Protein AF-A0A9W8Z4N0-F1 (afdb_monomer_lite)

Secondary structure (DSSP, 8-state):
-PPPPP--GGG----SSGGG--PPPTTSPPPTTSPPEEEEEEESSSS-EES-HHHHHHHHHHHH--------SSS-------SEEEEEEEES-SSSTT--EEE--S--TTSSHHHHHHHHTT-

Foldseek 3Di:
DDDDDDDDPVPPQDDPALVSDDDDDLAAADDPPWDKDQQWKAFLVDQAIDSDPVVVVVCCCPVVVDPPQPPDPDDDRPPPDDRIDGFIWTFDDDDDRNGGIGHYDPVNVPHPVVVVVVVVVVD

Organism: NCBI:txid749634

Sequence (123 aa):
MVKAAQEDASLQQWADDPDQVIYPSPDAAPLPYLAVYYDGLQCTQCPYINRSTQRIREHCRRKHGWKGQARESRGRQLDAQPMWQTTSCQKLHGGGKFGRLFAVSADAQYVQKEREEIASDNS

InterPro domains:
  IPR022698 Orsellinic acid/F9775 biosynthesis cluster protein D [PF12013] (5-65)

pLDDT: mean 73.79, std 17.98, range [37.72, 94.81]

Radius of gyration: 20.63 Å; chains: 1; bounding box: 59×36×70 Å

Structure (mmCIF, N/CA/C/O backbone):
data_AF-A0A9W8Z4N0-F1
#
_entry.id   AF-A0A9W8Z4N0-F1
#
loop_
_atom_site.group_PDB
_atom_site.id
_atom_site.type_symbol
_atom_site.label_atom_id
_atom_site.label_alt_id
_atom_site.label_comp_id
_atom_site.label_asym_id
_atom_site.label_entity_id
_atom_site.label_seq_id
_atom_site.pdbx_PDB_ins_code
_atom_site.Cartn_x
_atom_site.Cartn_y
_atom_site.Cartn_z
_atom_site.occupancy
_atom_site.B_iso_or_equiv
_atom_site.auth_seq_id
_atom_site.auth_comp_id
_atom_site.auth_asym_id
_atom_site.auth_atom_id
_atom_site.pdbx_PDB_model_num
ATOM 1 N N . MET A 1 1 ? -4.359 24.288 38.900 1.00 37.72 1 MET A N 1
ATOM 2 C CA . MET A 1 1 ? -3.543 23.062 38.758 1.00 37.72 1 MET A CA 1
ATOM 3 C C . MET A 1 1 ? -4.474 21.958 38.294 1.00 37.72 1 MET A C 1
ATOM 5 O O . MET A 1 1 ? -5.290 21.505 39.084 1.00 37.72 1 MET A O 1
ATOM 9 N N . VAL A 1 2 ? -4.455 21.619 37.006 1.00 41.78 2 VAL A N 1
ATOM 10 C CA . VAL A 1 2 ? -5.312 20.556 36.462 1.00 41.78 2 VAL A CA 1
ATOM 11 C C . VAL A 1 2 ? -4.519 19.258 36.570 1.00 41.78 2 VAL A C 1
ATOM 13 O O . VAL A 1 2 ? -3.419 19.175 36.029 1.00 41.78 2 VAL A O 1
ATOM 16 N N . LYS A 1 3 ? -5.015 18.292 37.349 1.00 42.09 3 LYS A N 1
ATOM 17 C CA . LYS A 1 3 ? -4.390 16.970 37.473 1.00 42.09 3 LYS A CA 1
ATOM 18 C C . LYS A 1 3 ? -4.491 16.266 36.120 1.00 42.09 3 LYS A C 1
ATOM 20 O O . LYS A 1 3 ? -5.590 16.141 35.587 1.00 42.09 3 LYS A O 1
ATOM 25 N N . ALA A 1 4 ? -3.349 15.850 35.575 1.00 50.66 4 ALA A N 1
ATOM 26 C CA . ALA A 1 4 ? -3.303 14.981 34.409 1.00 50.66 4 ALA A CA 1
ATOM 27 C C . ALA A 1 4 ? -4.050 13.679 34.727 1.00 50.66 4 ALA A C 1
ATOM 29 O O . ALA A 1 4 ? -3.905 13.127 35.822 1.00 50.66 4 ALA A O 1
ATOM 30 N N . ALA A 1 5 ? -4.895 13.260 33.788 1.00 51.94 5 ALA A N 1
ATOM 31 C CA . ALA A 1 5 ? -5.651 12.023 33.855 1.00 51.94 5 ALA A CA 1
ATOM 32 C C . ALA A 1 5 ? -4.705 10.841 34.105 1.00 51.94 5 ALA A C 1
ATOM 34 O O . ALA A 1 5 ? -3.629 10.763 33.515 1.00 51.94 5 ALA A O 1
ATOM 35 N N . GLN A 1 6 ? -5.109 9.965 35.021 1.00 51.78 6 GLN A N 1
ATOM 36 C CA . GLN A 1 6 ? -4.382 8.755 35.381 1.00 51.78 6 GLN A CA 1
ATOM 37 C C . GLN A 1 6 ? -4.190 7.862 34.150 1.00 51.78 6 GLN A C 1
ATOM 39 O O . GLN A 1 6 ? -5.134 7.614 33.401 1.00 51.78 6 GLN A O 1
ATOM 44 N N . GLU A 1 7 ? -2.952 7.409 33.969 1.00 56.09 7 GLU A N 1
ATOM 45 C CA . GLU A 1 7 ? -2.521 6.450 32.958 1.00 56.09 7 GLU A CA 1
ATOM 46 C C . GLU A 1 7 ? -3.183 5.097 33.232 1.00 56.09 7 GLU A C 1
ATOM 48 O O . GLU A 1 7 ? -2.939 4.466 34.262 1.00 56.09 7 GLU A O 1
ATOM 53 N N . ASP A 1 8 ? -4.038 4.653 32.315 1.00 53.84 8 ASP A N 1
ATOM 54 C CA . ASP A 1 8 ? -4.439 3.255 32.267 1.00 53.84 8 ASP A CA 1
ATOM 55 C C . ASP A 1 8 ? -3.242 2.452 31.742 1.00 53.84 8 ASP A C 1
ATOM 57 O O . ASP A 1 8 ? -2.775 2.679 30.623 1.00 53.84 8 ASP A O 1
ATOM 61 N N . ALA A 1 9 ? -2.715 1.533 32.551 1.00 55.75 9 ALA A N 1
ATOM 62 C CA . ALA A 1 9 ? -1.594 0.672 32.174 1.00 55.75 9 ALA A CA 1
ATOM 63 C C . ALA A 1 9 ? -1.902 -0.181 30.924 1.00 55.75 9 ALA A C 1
ATOM 65 O O . ALA A 1 9 ? -0.986 -0.659 30.255 1.00 55.75 9 ALA A O 1
ATOM 66 N N . SER A 1 10 ? -3.178 -0.336 30.546 1.00 55.50 10 SER A N 1
ATOM 67 C CA . SER A 1 10 ? -3.572 -0.977 29.287 1.00 55.50 10 SER A CA 1
ATOM 68 C C . SER A 1 10 ? -3.265 -0.133 28.043 1.00 55.50 10 SER A C 1
ATOM 70 O O . SER A 1 10 ? -3.291 -0.653 26.930 1.00 55.50 10 SER A O 1
ATOM 72 N N . LEU A 1 11 ? -2.968 1.160 28.204 1.00 53.06 11 LEU A N 1
ATOM 73 C CA . LEU A 1 11 ? -2.609 2.081 27.126 1.00 53.06 11 LEU A CA 1
ATOM 74 C C . LEU A 1 11 ? -1.089 2.192 26.924 1.00 53.06 11 LEU A C 1
ATOM 76 O O . LEU A 1 11 ? -0.656 3.078 26.209 1.00 53.06 11 LEU A O 1
ATOM 80 N N . GLN A 1 12 ? -0.246 1.345 27.521 1.00 54.66 12 GLN A N 1
ATOM 81 C CA . GLN A 1 12 ? 1.221 1.476 27.412 1.00 54.66 12 GLN A CA 1
ATOM 82 C C . GLN A 1 12 ? 1.858 0.822 26.172 1.00 54.66 12 GLN A C 1
ATOM 84 O O . GLN A 1 12 ? 3.070 0.911 26.001 1.00 54.66 12 GLN A O 1
ATOM 89 N N . GLN A 1 13 ? 1.080 0.192 25.287 1.00 66.31 13 GLN A N 1
ATOM 90 C CA . GLN A 1 13 ? 1.598 -0.497 24.091 1.00 66.31 13 GLN A CA 1
ATOM 91 C C . GLN A 1 13 ? 1.263 0.235 22.782 1.00 66.31 13 GLN A C 1
ATOM 93 O O . GLN A 1 13 ? 0.900 -0.388 21.784 1.00 66.31 13 GLN A O 1
ATOM 98 N N . TRP A 1 14 ? 1.358 1.566 22.765 1.00 74.56 14 TRP A N 1
ATOM 99 C CA . TRP A 1 14 ? 1.280 2.299 21.499 1.00 74.56 14 TRP A CA 1
ATOM 100 C C . TRP A 1 14 ? 2.558 2.095 20.687 1.00 74.56 14 TRP A C 1
ATOM 102 O O . TRP A 1 14 ? 3.655 2.015 21.234 1.00 74.56 14 TRP A O 1
ATOM 112 N N . ALA A 1 15 ? 2.412 2.036 19.366 1.00 75.38 15 ALA A N 1
ATOM 113 C CA . ALA A 1 15 ? 3.550 2.075 18.462 1.00 75.38 15 ALA A CA 1
ATOM 114 C C . ALA A 1 15 ? 4.146 3.494 18.447 1.00 75.38 15 ALA A C 1
ATOM 116 O O . ALA A 1 15 ? 3.473 4.447 18.053 1.00 75.38 15 ALA A O 1
ATOM 117 N N . ASP A 1 16 ? 5.416 3.629 18.819 1.00 79.25 16 ASP A N 1
ATOM 118 C CA . ASP A 1 16 ? 6.192 4.865 18.672 1.00 79.25 16 ASP A CA 1
ATOM 119 C C . ASP A 1 16 ? 6.776 4.994 17.258 1.00 79.25 16 ASP A C 1
ATOM 121 O O . ASP A 1 16 ? 6.954 6.106 16.742 1.00 79.25 16 ASP A O 1
ATOM 125 N N . ASP A 1 17 ? 7.029 3.861 16.603 1.00 78.75 17 ASP A N 1
ATOM 126 C CA . ASP A 1 17 ? 7.556 3.769 15.244 1.00 78.75 17 ASP A CA 1
ATOM 127 C C . ASP A 1 17 ? 6.559 3.071 14.292 1.00 78.75 17 ASP A C 1
ATOM 129 O O . ASP A 1 17 ? 5.901 2.108 14.691 1.00 78.75 17 ASP A O 1
ATOM 133 N N . PRO A 1 18 ? 6.411 3.520 13.029 1.00 74.38 18 PRO A N 1
ATOM 134 C CA . PRO A 1 18 ? 5.540 2.861 12.054 1.00 74.38 18 PRO A CA 1
ATOM 135 C C . PRO A 1 18 ? 5.822 1.372 11.829 1.00 74.38 18 PRO A C 1
ATOM 137 O O . PRO A 1 18 ? 4.899 0.641 11.469 1.00 74.38 18 PRO A O 1
ATOM 140 N N . ASP A 1 19 ? 7.060 0.922 12.035 1.00 77.50 19 ASP A N 1
ATOM 141 C CA . ASP A 1 19 ? 7.455 -0.480 11.902 1.00 77.50 19 ASP A CA 1
ATOM 142 C C . ASP A 1 19 ? 7.010 -1.335 13.105 1.00 77.50 19 ASP A C 1
ATOM 144 O O . ASP A 1 19 ? 6.989 -2.560 13.006 1.00 77.50 19 ASP A O 1
ATOM 148 N N . GLN A 1 20 ? 6.587 -0.715 14.216 1.00 79.69 20 GLN A N 1
ATOM 149 C CA . GLN A 1 20 ? 5.964 -1.400 15.360 1.00 79.69 20 GLN A CA 1
ATOM 150 C C . GLN A 1 20 ? 4.455 -1.619 15.171 1.00 79.69 20 GLN A C 1
ATOM 152 O O . GLN A 1 20 ? 3.830 -2.332 15.956 1.00 79.69 20 GLN A O 1
ATOM 157 N N . VAL A 1 21 ? 3.845 -1.010 14.146 1.00 79.31 21 VAL A N 1
ATOM 158 C CA . VAL A 1 21 ? 2.421 -1.200 13.860 1.00 79.31 21 VAL A CA 1
ATOM 159 C C . VAL A 1 21 ? 2.203 -2.598 13.291 1.00 79.31 21 VAL A C 1
ATOM 161 O O . VAL A 1 21 ? 2.714 -2.943 12.224 1.00 79.31 21 VAL A O 1
ATOM 164 N N . ILE A 1 22 ? 1.391 -3.390 13.986 1.00 82.00 22 ILE A N 1
ATOM 165 C CA . ILE A 1 22 ? 0.949 -4.697 13.509 1.00 82.00 22 ILE A CA 1
ATOM 166 C C . ILE A 1 22 ? -0.226 -4.480 12.558 1.00 82.00 22 ILE A C 1
ATOM 168 O O . ILE A 1 22 ? -1.285 -3.993 12.955 1.00 82.00 22 ILE A O 1
ATOM 172 N N . TYR A 1 23 ? -0.030 -4.837 11.291 1.00 82.12 23 TYR A N 1
ATOM 173 C CA . TYR A 1 23 ? -1.085 -4.794 10.283 1.00 82.12 23 TYR A CA 1
ATOM 174 C C . TYR A 1 23 ? -1.775 -6.158 10.167 1.00 82.12 23 TYR A C 1
ATOM 176 O O . TYR A 1 23 ? -1.130 -7.185 10.401 1.00 82.12 23 TYR A O 1
ATOM 184 N N . PRO A 1 24 ? -3.063 -6.189 9.779 1.00 83.56 24 PRO A N 1
ATOM 185 C CA . PRO A 1 24 ? -3.750 -7.431 9.450 1.00 83.56 24 PRO A CA 1
ATOM 186 C C . PRO A 1 24 ? -2.997 -8.254 8.395 1.00 83.56 24 PRO A C 1
ATOM 188 O O . PRO A 1 24 ? -2.286 -7.706 7.548 1.00 83.56 24 PRO A O 1
ATOM 191 N N . SER A 1 25 ? -3.184 -9.576 8.441 1.00 82.06 25 SER A N 1
ATOM 192 C CA . SER A 1 25 ? -2.697 -10.481 7.393 1.00 82.06 25 SER A CA 1
ATOM 193 C C . SER A 1 25 ? -3.270 -10.077 6.024 1.00 82.06 25 SER A C 1
ATOM 195 O O . SER A 1 25 ? -4.427 -9.660 5.978 1.00 82.06 25 SER A O 1
ATOM 197 N N . PRO A 1 26 ? -2.536 -10.244 4.907 1.00 78.38 26 PRO A N 1
ATOM 198 C CA . PRO A 1 26 ? -3.072 -10.019 3.561 1.00 78.38 26 PRO A CA 1
ATOM 199 C C . PRO A 1 26 ? -4.357 -10.801 3.258 1.00 78.38 26 PRO A C 1
ATOM 201 O O . PRO A 1 26 ? -5.194 -10.324 2.498 1.00 78.38 26 PRO A O 1
ATOM 204 N N . ASP A 1 27 ? -4.525 -11.967 3.886 1.00 83.00 27 ASP A N 1
ATOM 205 C CA . ASP A 1 27 ? -5.705 -12.827 3.730 1.00 83.00 27 ASP A CA 1
ATOM 206 C C . ASP A 1 27 ? -6.853 -12.444 4.678 1.00 83.00 27 ASP A C 1
ATOM 208 O O . ASP A 1 27 ? -7.918 -13.059 4.658 1.00 83.00 27 ASP A O 1
ATOM 212 N N . ALA A 1 28 ? -6.653 -11.445 5.543 1.00 83.50 28 ALA A N 1
ATOM 213 C CA . ALA A 1 28 ? -7.686 -10.999 6.463 1.00 83.50 28 ALA A CA 1
ATOM 214 C C . ALA A 1 28 ? -8.872 -10.392 5.701 1.00 83.50 28 ALA A C 1
ATOM 216 O O . ALA A 1 28 ? -8.729 -9.771 4.639 1.00 83.50 28 ALA A O 1
ATOM 217 N N . ALA A 1 29 ? -10.063 -10.543 6.278 1.00 87.81 29 ALA A N 1
ATOM 218 C CA . ALA A 1 29 ? -11.223 -9.781 5.844 1.00 87.81 29 ALA A CA 1
ATOM 219 C C . ALA A 1 29 ? -10.932 -8.273 5.996 1.00 87.81 29 ALA A C 1
ATOM 221 O O . ALA A 1 29 ? -10.273 -7.875 6.966 1.00 87.81 29 ALA A O 1
ATOM 222 N N . PRO A 1 30 ? -11.407 -7.422 5.071 1.00 88.31 30 PRO A N 1
ATOM 223 C CA . PRO A 1 30 ? -11.273 -5.983 5.226 1.00 88.31 30 PRO A CA 1
ATOM 224 C C . PRO A 1 30 ? -11.924 -5.511 6.523 1.00 88.31 30 PRO A C 1
ATOM 226 O O . PRO A 1 30 ? -13.014 -5.948 6.890 1.00 88.31 30 PRO A O 1
ATOM 229 N N . LEU A 1 31 ? -11.265 -4.574 7.197 1.00 87.00 31 LEU A N 1
ATOM 230 C CA . LEU A 1 31 ? -11.807 -3.942 8.388 1.00 87.00 31 LEU A CA 1
ATOM 231 C C . LEU A 1 31 ? -13.086 -3.167 8.025 1.00 87.00 31 LEU A C 1
ATOM 233 O O . LEU A 1 31 ? -13.052 -2.371 7.075 1.00 87.00 31 LEU A O 1
ATOM 237 N N . PRO A 1 32 ? -14.191 -3.352 8.772 1.00 83.88 32 PRO A N 1
ATOM 238 C CA . PRO A 1 32 ? -15.420 -2.598 8.564 1.00 83.88 32 PRO A CA 1
ATOM 239 C C . PRO A 1 32 ? -15.179 -1.085 8.603 1.00 83.88 32 PRO A C 1
ATOM 241 O O . PRO A 1 32 ? -14.277 -0.601 9.290 1.00 83.88 32 PRO A O 1
ATOM 244 N N . TYR A 1 33 ? -15.996 -0.332 7.865 1.00 84.12 33 TYR A N 1
ATOM 245 C CA . TYR A 1 33 ? -15.980 1.139 7.802 1.00 84.12 33 TYR A CA 1
ATOM 246 C C . TYR A 1 33 ? -14.722 1.792 7.197 1.00 84.12 33 TYR A C 1
ATOM 248 O O . TYR A 1 33 ? -14.716 3.004 6.972 1.00 84.12 33 TYR A O 1
ATOM 256 N N . LEU A 1 34 ? -13.672 1.030 6.869 1.00 86.12 34 LEU A N 1
ATOM 257 C CA . LEU A 1 34 ? -12.531 1.529 6.101 1.00 86.12 34 LEU A CA 1
ATOM 258 C C . LEU A 1 34 ? -12.743 1.319 4.600 1.00 86.12 34 LEU A C 1
ATOM 260 O O . LEU A 1 34 ? -13.107 0.237 4.141 1.00 86.12 34 LEU A O 1
ATOM 264 N N . ALA A 1 35 ? -12.443 2.355 3.816 1.00 88.12 35 ALA A N 1
ATOM 265 C CA . ALA A 1 35 ? -12.504 2.274 2.362 1.00 88.12 35 ALA A CA 1
ATOM 266 C C . ALA A 1 35 ? -11.521 1.222 1.824 1.00 88.12 35 ALA A C 1
ATOM 268 O O . ALA A 1 35 ? -10.334 1.243 2.164 1.00 88.12 35 ALA A O 1
ATOM 269 N N . VAL A 1 36 ? -12.025 0.343 0.956 1.00 90.50 36 VAL A N 1
ATOM 270 C CA . VAL A 1 36 ? -11.229 -0.634 0.207 1.00 90.50 36 VAL A CA 1
ATOM 271 C C . VAL A 1 36 ? -10.805 -0.018 -1.123 1.00 90.50 36 VAL A C 1
ATOM 273 O O . VAL A 1 36 ? -11.620 0.544 -1.855 1.00 90.50 36 VAL A O 1
ATOM 276 N N . TYR A 1 37 ? -9.519 -0.125 -1.433 1.00 91.50 37 TYR A N 1
ATOM 277 C CA . TYR A 1 37 ? -8.917 0.317 -2.682 1.00 91.50 37 TYR A CA 1
ATOM 278 C C . TYR A 1 37 ? -8.493 -0.899 -3.503 1.00 91.50 37 TYR A C 1
ATOM 280 O O . TYR A 1 37 ? -7.761 -1.751 -3.009 1.00 91.50 37 TYR A O 1
ATOM 288 N N . TYR A 1 38 ? -8.915 -0.953 -4.764 1.00 91.38 38 TYR A N 1
ATOM 289 C CA . TYR A 1 38 ? -8.628 -2.070 -5.677 1.00 91.38 38 TYR A CA 1
ATOM 290 C C . TYR A 1 38 ? -7.448 -1.794 -6.623 1.00 91.38 38 TYR A C 1
ATOM 292 O O . TYR A 1 38 ? -7.027 -2.657 -7.385 1.00 91.38 38 TYR A O 1
ATOM 300 N N . ASP A 1 39 ? -6.898 -0.581 -6.575 1.00 91.69 39 ASP A N 1
ATOM 301 C CA . ASP A 1 39 ? -5.741 -0.117 -7.346 1.00 91.69 39 ASP A CA 1
ATOM 302 C C . ASP A 1 39 ? -4.432 -0.183 -6.532 1.00 91.69 39 ASP A C 1
ATOM 304 O O . ASP A 1 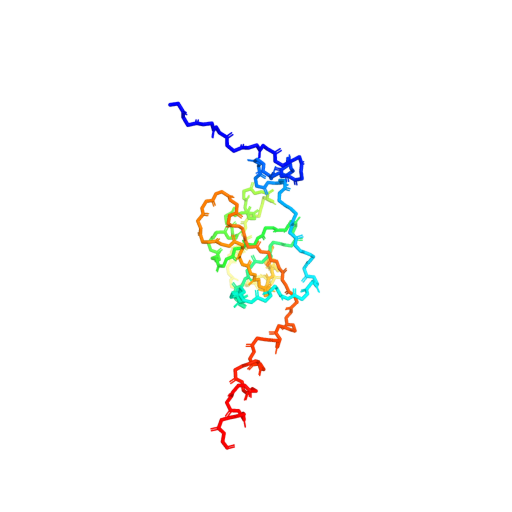39 ? -3.462 0.522 -6.822 1.00 91.69 39 ASP A O 1
ATOM 308 N N . GLY A 1 40 ? -4.393 -1.006 -5.480 1.00 93.81 40 GLY A N 1
ATOM 309 C CA . GLY A 1 40 ? -3.198 -1.215 -4.672 1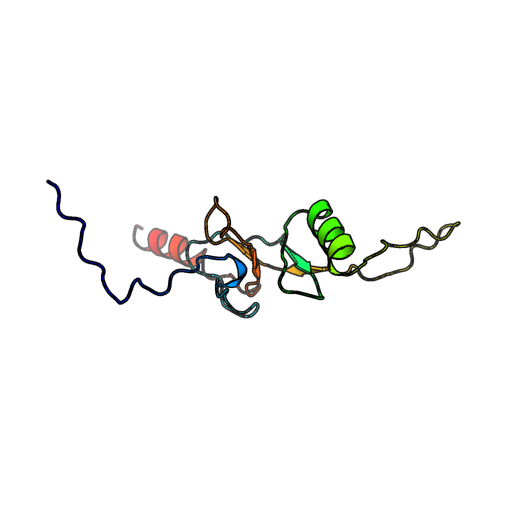.00 93.81 40 GLY A CA 1
ATOM 310 C C . GLY A 1 40 ? -2.101 -1.938 -5.452 1.00 93.81 40 GLY A C 1
ATOM 311 O O . GLY A 1 40 ? -2.357 -2.927 -6.130 1.00 93.81 40 GLY A O 1
ATOM 312 N N . LEU A 1 41 ? -0.857 -1.474 -5.3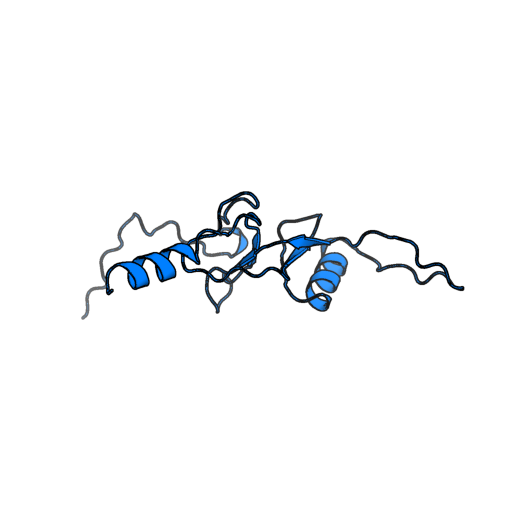24 1.00 94.81 41 LEU A N 1
ATOM 313 C CA . LEU A 1 41 ? 0.334 -2.126 -5.871 1.00 94.81 41 LEU A CA 1
ATOM 314 C C . LEU A 1 41 ? 1.219 -2.579 -4.709 1.00 94.81 41 LEU A C 1
ATOM 316 O O . LEU A 1 41 ? 1.811 -1.751 -4.011 1.00 94.81 41 LEU A O 1
ATOM 320 N N . GLN A 1 42 ? 1.300 -3.889 -4.498 1.00 94.12 42 GLN A N 1
ATOM 321 C CA . GLN A 1 42 ? 2.086 -4.506 -3.433 1.00 94.12 42 GLN A CA 1
ATOM 322 C C . GLN A 1 42 ? 3.412 -5.017 -3.970 1.00 94.12 42 GLN A C 1
ATOM 324 O O . GLN A 1 42 ? 3.434 -5.743 -4.959 1.00 94.12 42 GLN A O 1
ATOM 329 N N . CYS A 1 43 ? 4.513 -4.682 -3.300 1.00 93.56 43 CYS A N 1
ATOM 330 C CA . CYS A 1 43 ? 5.813 -5.251 -3.628 1.00 93.56 43 CYS A CA 1
ATOM 331 C C . CYS A 1 43 ? 5.821 -6.769 -3.391 1.00 93.56 43 CYS A C 1
ATOM 333 O O . CYS A 1 43 ? 5.332 -7.248 -2.374 1.00 93.56 43 CYS A O 1
ATOM 335 N N . THR A 1 44 ? 6.423 -7.533 -4.301 1.00 92.69 44 THR A N 1
ATOM 336 C CA . THR A 1 44 ? 6.539 -8.994 -4.148 1.00 92.69 44 THR A CA 1
ATOM 337 C C . THR A 1 44 ? 7.645 -9.417 -3.175 1.00 92.69 44 THR A C 1
ATOM 339 O O . THR A 1 44 ? 7.720 -10.582 -2.806 1.00 92.69 44 THR A O 1
ATOM 342 N N . GLN A 1 45 ? 8.506 -8.484 -2.752 1.00 91.81 45 GLN A N 1
ATOM 343 C CA . GLN A 1 45 ? 9.650 -8.743 -1.865 1.00 91.81 45 GLN A CA 1
ATOM 344 C C . GLN A 1 45 ? 9.420 -8.281 -0.418 1.00 91.81 45 GLN A C 1
ATOM 346 O O . GLN A 1 45 ? 10.167 -8.673 0.474 1.00 91.81 45 GLN A O 1
ATOM 351 N N . CYS A 1 46 ? 8.431 -7.418 -0.166 1.00 91.06 46 CYS A N 1
ATOM 352 C CA . CYS A 1 46 ? 8.110 -6.957 1.184 1.00 91.06 46 CYS A CA 1
ATOM 353 C C . CYS A 1 46 ? 6.652 -6.473 1.298 1.00 91.06 46 CYS A C 1
ATOM 355 O O . CYS A 1 46 ? 6.020 -6.198 0.279 1.00 91.06 46 CYS A O 1
ATOM 357 N N . PRO A 1 47 ? 6.115 -6.262 2.516 1.00 89.19 47 PRO A N 1
ATOM 358 C CA . PRO A 1 47 ? 4.735 -5.798 2.726 1.00 89.19 47 PRO A CA 1
ATOM 359 C C . PRO A 1 47 ? 4.468 -4.330 2.332 1.00 89.19 47 PRO A C 1
ATOM 361 O O . PRO A 1 47 ? 3.551 -3.695 2.855 1.00 89.19 47 PRO A O 1
ATOM 364 N N . TYR A 1 48 ? 5.315 -3.694 1.519 1.00 91.00 48 TYR A N 1
ATOM 365 C CA . TYR A 1 48 ? 5.109 -2.304 1.109 1.00 91.00 48 TYR A CA 1
ATOM 366 C C . TYR A 1 48 ? 4.043 -2.221 0.016 1.00 91.00 48 TYR A C 1
ATOM 368 O O . TYR A 1 48 ? 4.142 -2.890 -1.013 1.00 91.00 48 TYR A O 1
ATOM 376 N N . ILE A 1 49 ? 3.048 -1.360 0.233 1.00 92.94 49 ILE A N 1
ATOM 377 C CA . ILE A 1 49 ? 1.940 -1.130 -0.694 1.00 92.94 49 ILE A CA 1
ATOM 378 C C . ILE A 1 49 ? 1.846 0.360 -0.997 1.00 92.94 49 ILE A C 1
ATOM 380 O O . ILE A 1 49 ? 1.925 1.207 -0.102 1.00 92.94 49 ILE A O 1
ATOM 384 N N . ASN A 1 50 ? 1.653 0.689 -2.270 1.00 93.38 50 ASN A N 1
ATOM 385 C CA . ASN A 1 50 ? 1.320 2.035 -2.710 1.00 93.38 50 ASN A CA 1
ATOM 386 C C . ASN A 1 50 ? 0.305 1.972 -3.852 1.00 93.38 50 ASN A C 1
ATOM 388 O O . ASN A 1 50 ? 0.270 0.999 -4.590 1.00 93.38 50 ASN A O 1
ATOM 392 N N . ARG A 1 51 ? -0.497 3.017 -4.035 1.00 93.38 51 ARG A N 1
ATOM 393 C CA . ARG A 1 51 ? -1.439 3.116 -5.165 1.00 93.38 51 ARG A CA 1
ATOM 394 C C . ARG A 1 51 ? -0.823 3.813 -6.384 1.00 93.38 51 ARG A C 1
ATOM 396 O O . ARG A 1 51 ? -1.357 3.770 -7.482 1.00 93.38 51 ARG A O 1
ATOM 403 N N . SER A 1 52 ? 0.332 4.461 -6.214 1.00 92.88 52 SER A N 1
ATOM 404 C CA . SER A 1 52 ? 1.058 5.114 -7.304 1.00 92.88 52 SER A CA 1
ATOM 405 C C . SER A 1 52 ? 2.120 4.196 -7.904 1.00 92.88 52 SER A C 1
ATOM 407 O O . SER A 1 52 ? 3.088 3.816 -7.237 1.00 92.88 52 SER A O 1
ATOM 409 N N . THR A 1 53 ? 2.016 3.957 -9.212 1.00 91.88 53 THR A N 1
ATOM 410 C CA . THR A 1 53 ? 3.027 3.232 -9.994 1.00 91.88 53 THR A CA 1
ATOM 411 C C . THR A 1 53 ? 4.414 3.877 -9.895 1.00 91.88 53 THR A C 1
ATOM 413 O O . THR A 1 53 ? 5.427 3.184 -9.847 1.00 91.88 53 THR A O 1
ATOM 416 N N . GLN A 1 54 ? 4.496 5.210 -9.831 1.00 91.69 54 GLN A N 1
ATOM 417 C CA . GLN A 1 54 ? 5.776 5.907 -9.667 1.00 91.69 54 GLN A CA 1
ATOM 418 C C . GLN A 1 54 ? 6.418 5.577 -8.315 1.00 91.69 54 GLN A C 1
ATOM 420 O O . GLN A 1 54 ? 7.612 5.283 -8.254 1.00 91.69 54 GLN A O 1
ATOM 425 N N . ARG A 1 55 ? 5.625 5.594 -7.239 1.00 93.19 55 ARG A N 1
ATOM 426 C CA . ARG A 1 55 ? 6.113 5.343 -5.878 1.00 93.19 55 ARG A CA 1
ATOM 427 C C . ARG A 1 55 ? 6.524 3.889 -5.674 1.00 93.19 55 ARG A C 1
ATOM 429 O O . ARG A 1 55 ? 7.573 3.657 -5.080 1.00 93.19 55 ARG A O 1
ATOM 436 N N . ILE A 1 56 ? 5.769 2.918 -6.198 1.00 93.06 56 ILE A N 1
ATOM 437 C CA . ILE A 1 56 ? 6.158 1.502 -6.085 1.00 93.06 56 ILE A CA 1
ATOM 438 C C . ILE A 1 56 ? 7.425 1.200 -6.897 1.00 93.06 56 ILE A C 1
ATOM 440 O O . ILE A 1 56 ? 8.316 0.514 -6.407 1.00 93.06 56 ILE A O 1
ATOM 444 N N . ARG A 1 57 ? 7.586 1.803 -8.085 1.00 91.44 57 ARG A N 1
ATOM 445 C CA . ARG A 1 57 ? 8.828 1.703 -8.873 1.00 91.44 57 ARG A CA 1
ATOM 446 C C . ARG A 1 57 ? 10.023 2.269 -8.120 1.00 91.44 57 ARG A C 1
ATOM 448 O O . ARG A 1 57 ? 11.079 1.642 -8.084 1.00 91.44 57 ARG A O 1
ATOM 455 N N . GLU A 1 58 ? 9.867 3.454 -7.532 1.00 92.75 58 GLU A N 1
ATOM 456 C CA . GLU A 1 58 ? 10.918 4.065 -6.722 1.00 92.75 58 GLU A CA 1
ATOM 457 C C . GLU A 1 58 ? 11.283 3.170 -5.534 1.00 92.75 58 GLU A C 1
ATOM 459 O O . GLU A 1 58 ? 12.468 2.932 -5.296 1.00 92.75 58 GLU A O 1
ATOM 464 N N . HIS A 1 59 ? 10.281 2.642 -4.830 1.00 93.69 59 HIS A N 1
ATOM 465 C CA . HIS A 1 59 ? 10.473 1.704 -3.733 1.00 93.69 59 HIS A CA 1
ATOM 466 C C . HIS A 1 59 ? 11.268 0.469 -4.184 1.00 93.69 59 HIS A C 1
ATOM 468 O O . HIS A 1 59 ? 12.342 0.216 -3.637 1.00 93.69 59 HIS A O 1
ATOM 474 N N . CYS A 1 60 ? 10.817 -0.243 -5.223 1.00 91.81 60 CYS A N 1
ATOM 475 C CA . CYS A 1 60 ? 11.501 -1.433 -5.733 1.00 91.81 60 CYS A CA 1
ATOM 476 C C . CYS A 1 60 ? 12.930 -1.124 -6.196 1.00 91.81 60 CYS A C 1
ATOM 478 O O . CYS A 1 60 ? 13.844 -1.905 -5.943 1.00 91.81 60 CYS A O 1
ATOM 480 N N . ARG A 1 61 ? 13.165 0.041 -6.812 1.00 90.31 61 ARG A N 1
ATOM 481 C CA . ARG A 1 61 ? 14.509 0.476 -7.214 1.00 90.31 61 ARG A CA 1
ATOM 482 C C . ARG A 1 61 ? 15.419 0.728 -6.012 1.00 90.31 61 ARG A C 1
ATOM 484 O O . ARG A 1 61 ? 16.561 0.286 -6.012 1.00 90.31 61 ARG A O 1
ATOM 491 N N . ARG A 1 62 ? 14.934 1.450 -4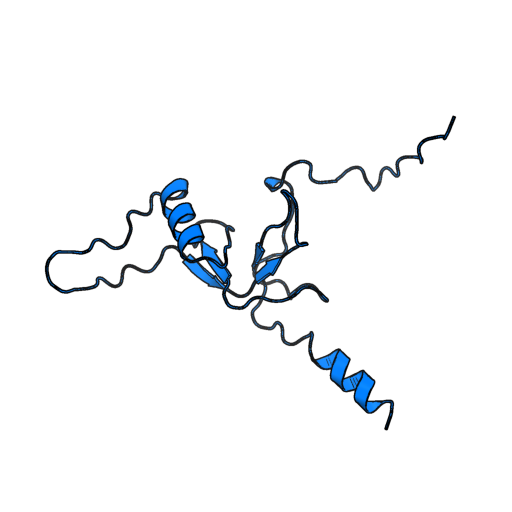.997 1.00 93.38 62 ARG A N 1
ATOM 492 C CA . ARG A 1 62 ? 15.743 1.889 -3.845 1.00 93.38 62 ARG A CA 1
ATOM 493 C C . ARG A 1 62 ? 15.967 0.791 -2.811 1.00 93.38 62 ARG A C 1
ATOM 495 O O . ARG A 1 62 ? 17.040 0.739 -2.225 1.00 93.38 62 ARG A O 1
ATOM 502 N N . LYS A 1 63 ? 14.952 -0.034 -2.547 1.00 93.69 63 LYS A N 1
ATOM 503 C CA . LYS A 1 63 ? 14.979 -1.062 -1.494 1.00 93.69 63 LYS A CA 1
ATOM 504 C C . LYS A 1 63 ? 15.377 -2.438 -2.014 1.00 93.69 63 LYS A C 1
ATOM 506 O O . LYS A 1 63 ? 15.970 -3.202 -1.265 1.00 93.69 63 LYS A O 1
ATOM 511 N N . HIS A 1 64 ? 15.092 -2.732 -3.282 1.00 91.88 64 HIS A N 1
ATOM 512 C CA . HIS A 1 64 ? 15.307 -4.058 -3.870 1.00 91.88 64 HIS A CA 1
ATOM 513 C C . HIS A 1 64 ? 16.169 -4.027 -5.141 1.00 91.88 64 HIS A C 1
ATOM 515 O O . HIS A 1 64 ? 16.304 -5.040 -5.819 1.00 91.88 64 HIS A O 1
ATOM 521 N N . GLY A 1 65 ? 16.755 -2.875 -5.488 1.00 86.50 65 GLY A N 1
ATOM 522 C CA . GLY A 1 65 ? 17.682 -2.762 -6.614 1.00 86.50 65 GLY A CA 1
ATOM 523 C C . GLY A 1 65 ? 17.050 -2.979 -7.991 1.00 86.50 65 GLY A C 1
ATOM 524 O O . GLY A 1 65 ? 17.771 -3.281 -8.939 1.00 86.50 65 GLY A O 1
ATOM 525 N N . TRP A 1 66 ? 15.726 -2.834 -8.131 1.00 84.44 66 TRP A N 1
ATOM 526 C CA . TRP A 1 66 ? 15.048 -3.002 -9.419 1.00 84.44 66 TRP A CA 1
ATOM 527 C C . TRP A 1 66 ? 15.582 -2.018 -10.468 1.00 84.44 66 TRP A C 1
ATOM 529 O O . TRP A 1 66 ? 15.482 -0.800 -10.301 1.00 84.44 66 TRP A O 1
ATOM 539 N N . LYS A 1 67 ? 16.124 -2.542 -11.573 1.00 78.50 67 LYS A N 1
ATOM 540 C CA . LYS A 1 67 ? 16.768 -1.745 -12.636 1.00 78.50 67 LYS A CA 1
ATOM 541 C C . LYS A 1 67 ? 15.824 -1.339 -13.775 1.00 78.50 67 LYS A C 1
ATOM 543 O O . LYS A 1 67 ? 16.271 -0.745 -14.751 1.00 78.50 67 LYS A O 1
ATOM 548 N N . GLY A 1 68 ? 14.523 -1.595 -13.635 1.00 70.00 68 GLY A N 1
ATOM 549 C CA . GLY A 1 68 ? 13.553 -1.384 -14.708 1.00 70.00 68 GLY A CA 1
ATOM 550 C C . GLY A 1 68 ? 13.519 -2.542 -15.704 1.00 70.00 68 GLY A C 1
ATOM 551 O O . GLY A 1 68 ? 14.347 -3.449 -15.650 1.00 70.00 68 GLY A O 1
ATOM 552 N N . GLN A 1 69 ? 12.562 -2.506 -16.631 1.00 64.81 69 GLN A N 1
ATOM 553 C CA . GLN A 1 69 ? 12.645 -3.340 -17.827 1.00 64.81 69 GLN A CA 1
ATOM 554 C C . GLN A 1 69 ? 13.720 -2.730 -18.729 1.00 64.81 69 GLN A C 1
ATOM 556 O O . GLN A 1 69 ? 13.597 -1.571 -19.137 1.00 64.81 69 GLN A O 1
ATOM 561 N N . ALA A 1 70 ? 14.796 -3.468 -18.996 1.00 52.09 70 ALA A N 1
ATOM 562 C CA . ALA A 1 70 ? 15.780 -3.043 -19.977 1.00 52.09 70 ALA A CA 1
ATOM 563 C C . ALA A 1 70 ? 15.057 -2.864 -21.321 1.00 52.09 70 ALA A C 1
ATOM 565 O O . ALA A 1 70 ? 14.475 -3.809 -21.848 1.00 52.09 70 ALA A O 1
ATOM 566 N N . ARG A 1 71 ? 15.057 -1.640 -21.864 1.00 51.28 71 ARG A N 1
ATOM 567 C CA . ARG A 1 71 ? 14.718 -1.419 -23.273 1.00 51.28 71 ARG A CA 1
ATOM 568 C C . ARG A 1 71 ? 15.861 -2.011 -24.081 1.00 51.28 71 ARG A C 1
ATOM 570 O O . ARG A 1 71 ? 16.824 -1.311 -24.383 1.00 51.28 71 ARG A O 1
ATOM 577 N N . GLU A 1 72 ? 15.789 -3.302 -24.372 1.00 47.09 72 GLU A N 1
ATOM 578 C CA . GLU A 1 72 ? 16.690 -3.883 -25.350 1.00 47.09 72 GLU A CA 1
ATOM 579 C C . GLU A 1 72 ? 16.386 -3.223 -26.696 1.00 47.09 72 GLU A C 1
ATOM 581 O O . GLU A 1 72 ? 15.232 -3.052 -27.110 1.00 47.09 72 GLU A O 1
ATOM 586 N N . SER A 1 73 ? 17.439 -2.704 -27.312 1.00 50.62 73 SER A N 1
ATOM 587 C CA . SER A 1 73 ? 17.374 -2.029 -28.591 1.00 50.62 73 SER A CA 1
ATOM 588 C C . SER A 1 73 ? 16.693 -2.957 -29.602 1.00 50.62 73 SER A C 1
ATOM 590 O O . SER A 1 73 ? 17.158 -4.061 -29.853 1.00 50.62 73 SER A O 1
ATOM 592 N N . ARG A 1 74 ? 15.608 -2.471 -30.224 1.00 52.16 74 ARG A N 1
ATOM 593 C CA . ARG A 1 74 ? 14.824 -3.134 -31.293 1.00 52.16 74 ARG A CA 1
ATOM 594 C C . ARG A 1 74 ? 13.752 -4.135 -30.823 1.00 52.16 74 ARG A C 1
ATOM 596 O O . ARG A 1 74 ? 13.772 -5.314 -31.152 1.00 52.16 74 ARG A O 1
ATOM 603 N N . GLY A 1 75 ? 12.704 -3.601 -30.195 1.00 50.97 75 GLY A N 1
ATOM 604 C CA . GLY A 1 75 ? 11.334 -4.052 -30.482 1.00 50.97 75 GLY A CA 1
ATOM 605 C C . GLY A 1 75 ? 10.818 -5.305 -29.773 1.00 50.97 75 GLY A C 1
ATOM 606 O O . GLY A 1 75 ? 9.707 -5.724 -30.082 1.00 50.97 75 GLY A O 1
ATOM 607 N N . ARG A 1 76 ? 11.542 -5.878 -28.806 1.00 49.41 76 ARG A N 1
ATOM 608 C CA . ARG A 1 76 ? 10.999 -6.948 -27.956 1.00 49.41 76 ARG A CA 1
ATOM 609 C C . ARG A 1 76 ? 10.871 -6.458 -26.518 1.00 49.41 76 ARG A C 1
ATOM 611 O O . ARG A 1 76 ? 11.863 -6.283 -25.818 1.00 49.41 76 ARG A O 1
ATOM 618 N N . GLN A 1 77 ? 9.638 -6.199 -26.091 1.00 53.97 77 GLN A N 1
ATOM 619 C CA . GLN A 1 77 ? 9.329 -6.001 -24.681 1.00 53.97 77 GLN A CA 1
ATOM 620 C C . GLN A 1 77 ? 9.460 -7.375 -24.020 1.00 53.97 77 GLN A C 1
ATOM 622 O O . GLN A 1 77 ? 8.594 -8.222 -24.202 1.00 53.97 77 GLN A O 1
ATOM 627 N N . LEU A 1 78 ? 10.583 -7.642 -23.349 1.00 52.91 78 LEU A N 1
ATOM 628 C CA . LEU A 1 78 ? 10.695 -8.837 -22.516 1.00 52.91 78 LEU A CA 1
ATOM 629 C C . LEU A 1 78 ? 9.632 -8.734 -21.420 1.00 52.91 78 LEU A C 1
ATOM 631 O O . LEU A 1 78 ? 9.542 -7.699 -20.752 1.00 52.91 78 LEU A O 1
ATOM 635 N N . ASP A 1 79 ? 8.855 -9.801 -21.235 1.00 50.06 79 ASP A N 1
ATOM 636 C CA . ASP A 1 79 ? 7.853 -9.979 -20.178 1.00 50.06 79 ASP A CA 1
ATOM 637 C C . ASP A 1 79 ? 8.513 -10.089 -18.793 1.00 50.06 79 ASP A C 1
ATOM 639 O O . ASP A 1 79 ? 8.286 -11.023 -18.026 1.00 50.06 79 ASP A O 1
ATOM 643 N N . ALA A 1 80 ? 9.392 -9.146 -18.455 1.00 60.56 80 ALA A N 1
ATOM 644 C CA . ALA A 1 80 ? 9.957 -9.037 -17.129 1.00 60.56 80 ALA A CA 1
ATOM 645 C C . ALA A 1 80 ? 8.810 -8.667 -16.189 1.00 60.56 80 ALA A C 1
ATOM 647 O O . ALA A 1 80 ? 8.375 -7.510 -16.153 1.00 60.56 80 ALA A O 1
ATOM 648 N N . GLN A 1 81 ? 8.301 -9.671 -15.473 1.00 66.62 81 GLN A N 1
ATOM 649 C CA . GLN A 1 81 ? 7.258 -9.497 -14.473 1.00 66.62 81 GLN A CA 1
ATOM 650 C C . GLN A 1 81 ? 7.623 -8.318 -13.557 1.00 66.62 81 GLN A C 1
ATOM 652 O O . GLN A 1 81 ? 8.767 -8.219 -13.094 1.00 66.62 81 GLN A O 1
ATOM 657 N N . PRO A 1 82 ? 6.693 -7.377 -13.328 1.00 80.31 82 PRO A N 1
ATOM 658 C CA . PRO A 1 82 ? 6.942 -6.279 -12.408 1.00 80.31 82 PRO A CA 1
ATOM 659 C C . PRO A 1 82 ? 7.248 -6.822 -11.004 1.00 80.31 82 PRO A C 1
ATOM 661 O O . PRO A 1 82 ? 6.706 -7.840 -10.587 1.00 80.31 82 PRO A O 1
ATOM 664 N N . MET A 1 83 ? 8.081 -6.117 -10.229 1.00 89.50 83 MET A N 1
ATOM 665 C CA . MET A 1 83 ? 8.377 -6.474 -8.824 1.00 89.50 83 MET A CA 1
ATOM 666 C C . MET A 1 83 ? 7.239 -6.109 -7.851 1.00 89.50 83 MET A C 1
ATOM 668 O O . MET A 1 83 ? 7.453 -5.894 -6.654 1.00 89.50 83 MET A O 1
ATOM 672 N N . TRP A 1 84 ? 6.028 -5.981 -8.379 1.00 93.12 84 TRP A N 1
ATOM 673 C CA . TRP A 1 84 ? 4.816 -5.689 -7.639 1.00 93.12 84 TRP A CA 1
ATOM 674 C C . TRP A 1 84 ? 3.618 -6.338 -8.326 1.00 93.12 84 TRP A C 1
ATOM 676 O O . TRP A 1 84 ? 3.622 -6.542 -9.539 1.00 93.12 84 TRP A O 1
ATOM 686 N N . GLN A 1 85 ? 2.582 -6.608 -7.545 1.00 92.62 85 GLN A N 1
ATOM 687 C CA . GLN A 1 85 ? 1.316 -7.167 -8.001 1.00 92.62 8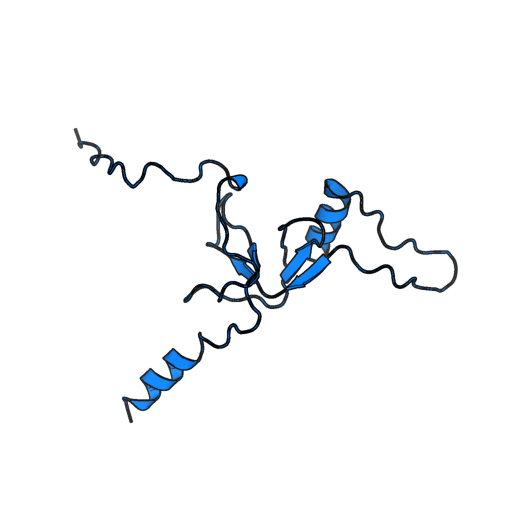5 GLN A CA 1
ATOM 688 C C . GLN A 1 85 ? 0.155 -6.265 -7.589 1.00 92.62 85 GLN A C 1
ATOM 690 O O . GLN A 1 85 ? 0.257 -5.509 -6.619 1.00 92.62 85 GLN A O 1
ATOM 695 N N . THR A 1 86 ? -0.942 -6.331 -8.337 1.00 92.38 86 THR A N 1
ATOM 696 C CA . THR A 1 86 ? -2.195 -5.674 -7.958 1.00 92.38 86 THR A CA 1
ATOM 697 C C . THR A 1 86 ? -2.785 -6.368 -6.737 1.00 92.38 86 THR A C 1
ATOM 699 O O . THR A 1 86 ? -2.816 -7.596 -6.691 1.00 92.38 86 THR A O 1
ATOM 702 N N . THR A 1 87 ? -3.247 -5.598 -5.758 1.00 91.88 87 THR A N 1
ATOM 703 C CA . THR A 1 87 ? -3.878 -6.117 -4.543 1.00 91.88 87 THR A CA 1
ATOM 704 C C . THR A 1 87 ? -4.992 -5.188 -4.071 1.00 91.88 87 THR A C 1
ATOM 706 O O . THR A 1 87 ? -4.934 -3.974 -4.295 1.00 91.88 87 THR A O 1
ATOM 709 N N . SER A 1 88 ? -5.972 -5.755 -3.373 1.00 92.62 88 SER A N 1
ATOM 710 C CA . SER A 1 88 ? -6.950 -4.978 -2.615 1.00 92.62 88 SER A CA 1
ATOM 711 C C . SER A 1 88 ? -6.303 -4.513 -1.312 1.00 92.62 88 SER A C 1
ATOM 713 O O . SER A 1 88 ? -5.605 -5.277 -0.646 1.00 92.62 88 SER A O 1
ATOM 715 N N . CYS A 1 89 ? -6.481 -3.247 -0.943 1.00 92.62 89 CYS A N 1
ATOM 716 C CA . CYS A 1 89 ? -5.859 -2.696 0.257 1.00 92.62 89 CYS A CA 1
ATOM 717 C C . CYS A 1 89 ? -6.729 -1.666 0.980 1.00 92.62 89 CYS A C 1
ATOM 719 O O . CYS A 1 89 ? -7.603 -1.033 0.394 1.00 92.62 89 CYS A O 1
ATOM 721 N N . GLN A 1 90 ? -6.462 -1.473 2.268 1.00 91.94 90 GLN A N 1
ATOM 722 C CA . GLN A 1 90 ? -7.091 -0.463 3.121 1.00 91.94 90 GLN A CA 1
ATOM 723 C C . GLN A 1 90 ? -6.026 0.425 3.773 1.00 91.94 90 GLN A C 1
ATOM 725 O O . GLN A 1 90 ? -4.836 0.105 3.756 1.00 91.94 90 GLN A O 1
ATOM 730 N N . LYS A 1 91 ? -6.440 1.565 4.342 1.00 89.62 91 LYS A N 1
ATOM 731 C CA . LYS A 1 91 ? -5.554 2.518 5.031 1.00 89.62 91 LYS A CA 1
ATOM 732 C C . LYS A 1 91 ? -6.060 2.806 6.445 1.00 89.62 91 LYS A C 1
ATOM 734 O O . LYS A 1 91 ? -7.200 3.239 6.601 1.00 89.62 91 LYS A O 1
ATOM 739 N N . LEU A 1 92 ? -5.198 2.652 7.453 1.00 79.38 92 LEU A N 1
ATOM 740 C CA . LEU A 1 92 ? -5.475 3.074 8.832 1.00 79.38 92 LEU A CA 1
ATOM 741 C C . LEU A 1 92 ? -5.313 4.609 8.933 1.00 79.38 92 LEU A C 1
ATOM 743 O O . LEU A 1 92 ? -4.217 5.107 9.152 1.00 79.38 92 LEU A O 1
ATOM 747 N N . HIS A 1 93 ? -6.399 5.357 8.700 1.00 69.75 93 HIS A N 1
ATOM 748 C CA . HIS A 1 93 ? -6.509 6.829 8.783 1.00 69.75 93 HIS A CA 1
ATOM 749 C C . HIS A 1 93 ? -5.570 7.684 7.877 1.00 69.75 93 HIS A C 1
ATOM 751 O O . HIS A 1 93 ? -4.550 7.258 7.334 1.00 69.75 93 HIS A O 1
ATOM 757 N N . GLY A 1 94 ? -6.001 8.925 7.607 1.00 55.50 94 GLY A N 1
ATOM 758 C CA . GLY A 1 94 ? -5.553 9.770 6.496 1.00 55.50 94 GLY A CA 1
ATOM 759 C C . GLY A 1 94 ? -4.201 10.470 6.663 1.00 55.50 94 GLY A C 1
ATOM 760 O O . GLY A 1 94 ? -3.531 10.676 5.646 1.00 55.50 94 GLY A O 1
ATOM 761 N N . GLY A 1 95 ? -3.779 10.790 7.890 1.00 61.38 95 GLY A N 1
ATOM 762 C CA . GLY A 1 95 ? -2.597 11.616 8.161 1.00 61.38 95 GLY A CA 1
ATOM 763 C C . GLY A 1 95 ? -1.652 11.045 9.221 1.00 61.38 95 GLY A C 1
ATOM 764 O O . GLY A 1 95 ? -2.062 10.298 10.102 1.00 61.38 95 GLY A O 1
ATOM 765 N N . GLY A 1 96 ? -0.374 11.422 9.128 1.00 65.94 96 GLY A N 1
ATOM 766 C CA . GLY A 1 96 ? 0.675 11.044 10.080 1.00 65.94 96 GLY A CA 1
ATOM 767 C C . GLY A 1 96 ? 1.549 9.867 9.632 1.00 65.94 96 GLY A C 1
ATOM 768 O O . GLY A 1 96 ? 1.286 9.207 8.627 1.00 65.94 96 GLY A O 1
ATOM 769 N N . LYS A 1 97 ? 2.619 9.612 10.395 1.00 67.38 97 LYS A N 1
ATOM 770 C CA . LYS A 1 97 ? 3.637 8.583 10.098 1.00 67.38 97 LYS A CA 1
ATOM 771 C C . LYS A 1 97 ? 3.095 7.144 10.075 1.00 67.38 97 LYS A C 1
ATOM 773 O O . LYS A 1 97 ? 3.715 6.277 9.475 1.00 67.38 97 LYS A O 1
ATOM 778 N N . PHE A 1 98 ? 1.924 6.914 10.669 1.00 68.69 98 PHE A N 1
ATOM 779 C CA . PHE A 1 98 ? 1.288 5.599 10.802 1.00 68.69 98 PHE A CA 1
ATOM 780 C C . PHE A 1 98 ? 0.271 5.272 9.697 1.00 68.69 98 PHE A C 1
ATOM 782 O O . PHE A 1 98 ? -0.236 4.156 9.636 1.00 68.69 98 PHE A O 1
ATOM 789 N N . GLY A 1 99 ? -0.031 6.222 8.804 1.00 71.75 99 GLY A N 1
ATOM 790 C CA . GLY A 1 99 ? -1.011 6.040 7.730 1.00 71.75 99 GLY A CA 1
ATOM 791 C C . GLY A 1 99 ? -0.473 5.190 6.577 1.00 71.75 99 GLY A C 1
ATOM 792 O O . GLY A 1 99 ? -0.227 5.718 5.488 1.00 71.75 99 GLY A O 1
ATOM 793 N N . ARG A 1 100 ? -0.283 3.887 6.799 1.00 84.50 100 ARG A N 1
ATOM 794 C CA . ARG A 1 100 ? 0.184 2.924 5.789 1.00 84.50 100 ARG A CA 1
ATOM 795 C C . ARG A 1 100 ? -0.983 2.144 5.180 1.00 84.50 100 ARG A C 1
ATOM 797 O O . ARG A 1 100 ? -2.020 1.942 5.810 1.00 84.50 100 ARG A O 1
ATOM 804 N N . LEU A 1 101 ? -0.794 1.721 3.931 1.00 91.25 101 LEU A N 1
ATOM 805 C CA . LEU A 1 101 ? -1.678 0.771 3.263 1.00 91.25 101 LEU A CA 1
ATOM 806 C C . LEU A 1 101 ? -1.325 -0.662 3.673 1.00 91.25 101 LEU A C 1
ATOM 808 O O . LEU A 1 101 ? -0.143 -1.007 3.733 1.00 91.25 101 LEU A O 1
ATOM 812 N N . PHE A 1 102 ? -2.342 -1.489 3.882 1.00 91.44 102 PHE A N 1
ATOM 813 C CA . PHE A 1 102 ? -2.207 -2.919 4.154 1.00 91.44 102 PHE A CA 1
ATOM 814 C C . PHE A 1 102 ? -3.128 -3.722 3.234 1.00 91.44 102 PHE A C 1
ATOM 816 O O . PHE A 1 102 ? -4.185 -3.230 2.833 1.00 91.44 102 PHE A O 1
ATOM 823 N N . ALA A 1 103 ? -2.683 -4.915 2.843 1.00 92.25 103 ALA A N 1
ATOM 824 C CA . ALA A 1 103 ? -3.433 -5.789 1.950 1.00 92.25 103 ALA A CA 1
ATOM 825 C C . ALA A 1 103 ? -4.621 -6.405 2.692 1.00 92.25 103 ALA A C 1
ATOM 827 O O . ALA A 1 103 ? -4.540 -6.647 3.895 1.00 92.25 103 ALA A O 1
ATOM 828 N N . VAL A 1 104 ? -5.702 -6.641 1.960 1.00 91.00 104 VAL A N 1
ATOM 829 C CA . VAL A 1 104 ? -6.904 -7.321 2.444 1.00 91.00 104 VAL A CA 1
ATOM 830 C C . VAL A 1 104 ? -7.390 -8.293 1.379 1.00 91.00 104 VAL A C 1
ATOM 832 O O . VAL A 1 104 ? -7.115 -8.108 0.188 1.00 91.00 104 VAL A O 1
ATOM 835 N N . SER A 1 105 ? -8.149 -9.302 1.795 1.00 86.56 105 SER A N 1
ATOM 836 C CA . SER A 1 105 ? -8.788 -10.234 0.867 1.00 86.56 105 SER A CA 1
ATOM 837 C C . SER A 1 105 ? -9.697 -9.497 -0.129 1.00 86.56 105 SER A C 1
ATOM 839 O O . SER A 1 105 ? -10.375 -8.521 0.202 1.00 86.56 105 SER A O 1
ATOM 841 N N . ALA A 1 106 ? -9.699 -9.963 -1.383 1.00 68.31 106 ALA A N 1
ATOM 842 C CA . ALA A 1 106 ? -10.548 -9.416 -2.446 1.00 68.31 106 ALA A CA 1
ATOM 843 C C . ALA A 1 106 ? -12.044 -9.698 -2.215 1.00 68.31 106 ALA A C 1
ATOM 845 O O . ALA A 1 106 ? -12.889 -9.013 -2.790 1.00 68.31 106 ALA A O 1
ATOM 846 N N . ASP A 1 107 ? -12.366 -10.631 -1.315 1.00 63.09 107 ASP A N 1
ATOM 847 C CA . ASP A 1 107 ? -13.723 -11.020 -0.910 1.00 63.09 107 ASP A CA 1
ATOM 848 C C . ASP A 1 107 ? -14.372 -9.997 0.042 1.00 63.09 107 ASP A C 1
ATOM 850 O O . ASP A 1 107 ? -15.171 -10.316 0.922 1.00 63.09 107 ASP A O 1
ATOM 854 N N . ALA A 1 108 ? -14.058 -8.720 -0.174 1.00 51.19 108 ALA A N 1
ATOM 855 C CA . ALA A 1 108 ? -14.523 -7.543 0.544 1.00 51.19 108 ALA A CA 1
ATOM 856 C C . ALA A 1 108 ? -16.015 -7.218 0.336 1.00 51.19 108 ALA A C 1
ATOM 858 O O . ALA A 1 108 ? -16.425 -6.061 0.427 1.00 51.19 108 ALA A O 1
ATOM 859 N N . GLN A 1 109 ? -16.849 -8.216 0.050 1.00 47.91 109 GLN A N 1
ATOM 860 C CA . GLN A 1 109 ? -18.266 -8.059 -0.297 1.00 47.91 109 GLN A CA 1
ATOM 861 C C . GLN A 1 109 ? -19.156 -7.667 0.902 1.00 47.91 109 GLN A C 1
ATOM 863 O O . GLN A 1 109 ? -20.377 -7.615 0.783 1.00 47.91 109 GLN A O 1
ATOM 868 N N . TYR A 1 110 ? -18.571 -7.370 2.064 1.00 51.22 110 TYR A N 1
ATOM 869 C CA . TYR A 1 110 ? -19.300 -7.199 3.322 1.00 51.22 110 TYR A CA 1
ATOM 870 C C . TYR A 1 110 ? -19.780 -5.774 3.644 1.00 51.22 110 TYR A C 1
ATOM 872 O O . TYR A 1 110 ? -20.467 -5.607 4.642 1.00 51.22 110 TYR A O 1
ATOM 880 N N . VAL A 1 111 ? -19.507 -4.746 2.829 1.00 48.94 111 VAL A N 1
ATOM 881 C CA . VAL A 1 111 ? -19.869 -3.348 3.193 1.00 48.94 111 VAL A CA 1
ATOM 882 C C . VAL A 1 111 ? -21.097 -2.800 2.442 1.00 48.94 111 VAL A C 1
ATOM 884 O O . VAL A 1 111 ? -21.583 -1.717 2.752 1.00 48.94 111 VAL A O 1
ATOM 887 N N . GLN A 1 112 ? -21.660 -3.538 1.479 1.00 43.69 112 GLN A N 1
ATOM 888 C CA . GLN A 1 112 ? -22.889 -3.113 0.785 1.00 43.69 112 GLN A CA 1
ATOM 889 C C . GLN A 1 112 ? -24.184 -3.689 1.370 1.00 43.69 112 GLN A C 1
ATOM 891 O O . GLN A 1 112 ? -25.228 -3.064 1.200 1.00 43.69 112 GLN A O 1
ATOM 896 N N . LYS A 1 113 ? -24.129 -4.791 2.131 1.00 45.06 113 LYS A N 1
ATOM 897 C CA . LYS A 1 113 ? -25.341 -5.418 2.688 1.00 45.06 113 LYS A CA 1
ATOM 898 C C . LYS A 1 113 ? -26.040 -4.591 3.776 1.00 45.06 113 LYS A C 1
ATOM 900 O O . LYS A 1 113 ? -27.263 -4.532 3.780 1.00 45.06 113 LYS A O 1
ATOM 905 N N . GLU A 1 114 ? -25.308 -3.858 4.617 1.00 46.06 114 GLU A N 1
ATOM 906 C CA . GLU A 1 114 ? -25.931 -3.064 5.697 1.00 46.06 114 GLU A CA 1
ATOM 907 C C . GLU A 1 114 ? -26.720 -1.837 5.191 1.00 46.06 114 GLU A C 1
ATOM 909 O O . GLU A 1 114 ? -27.576 -1.321 5.905 1.00 46.06 114 GLU A O 1
ATOM 914 N N . ARG A 1 115 ? -26.492 -1.361 3.954 1.00 47.72 115 ARG A N 1
ATOM 915 C CA . ARG A 1 115 ? -27.302 -0.268 3.368 1.00 47.72 115 ARG A CA 1
ATOM 916 C C . ARG A 1 115 ? -28.597 -0.754 2.720 1.00 47.72 115 ARG A C 1
ATOM 918 O O . ARG A 1 115 ? -29.507 0.055 2.559 1.00 47.72 115 ARG A O 1
ATOM 925 N N . GLU A 1 116 ? -28.676 -2.027 2.347 1.00 46.97 116 GLU A N 1
ATOM 926 C CA . GLU A 1 116 ? -29.874 -2.614 1.736 1.00 46.97 116 GLU A CA 1
ATOM 927 C C . GLU A 1 116 ? -30.855 -3.127 2.801 1.00 46.97 116 GLU A C 1
ATOM 929 O O . GLU A 1 116 ? -32.060 -2.968 2.631 1.00 46.97 116 GLU A O 1
ATOM 934 N N . GLU A 1 117 ? -30.372 -3.621 3.946 1.00 47.41 117 GLU A N 1
ATOM 935 C CA . GLU A 1 117 ? -31.245 -4.068 5.047 1.00 47.41 117 GLU A CA 1
ATOM 936 C C . GLU A 1 117 ? -31.954 -2.899 5.759 1.00 47.41 117 GLU A C 1
ATOM 938 O O . GLU A 1 117 ? -33.156 -2.974 6.001 1.00 47.41 117 GLU A O 1
ATOM 943 N N . ILE A 1 118 ? -31.292 -1.751 5.967 1.00 54.16 118 ILE A N 1
ATOM 944 C CA . ILE A 1 118 ? -31.940 -0.558 6.563 1.00 54.16 118 ILE A CA 1
ATOM 945 C C . ILE A 1 118 ? -32.999 0.055 5.620 1.00 54.16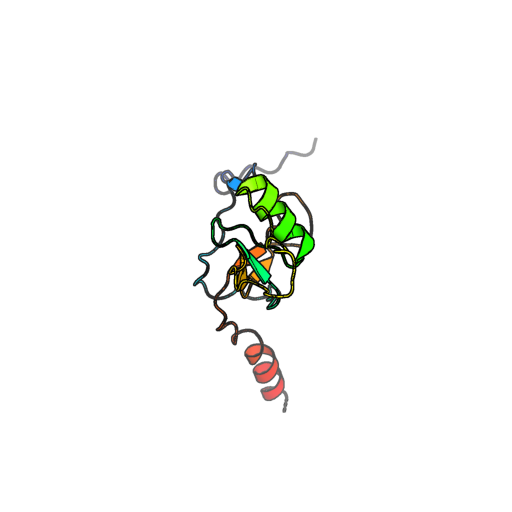 118 ILE A C 1
ATOM 947 O O . ILE A 1 118 ? -33.927 0.729 6.069 1.00 54.16 118 ILE A O 1
ATOM 951 N N . ALA A 1 119 ? -32.889 -0.175 4.307 1.00 54.97 119 ALA A N 1
ATOM 952 C CA . ALA A 1 119 ? -33.865 0.294 3.324 1.00 54.97 119 ALA A CA 1
ATOM 953 C C . ALA A 1 119 ? -35.100 -0.622 3.206 1.00 54.97 119 ALA A C 1
ATOM 955 O O . ALA A 1 119 ? -36.141 -0.164 2.738 1.00 54.97 119 ALA A O 1
ATOM 956 N N . SER A 1 120 ? -35.001 -1.884 3.643 1.00 55.56 120 SER A N 1
ATOM 957 C CA . SER A 1 120 ? -36.107 -2.852 3.622 1.00 55.56 120 SER A CA 1
ATOM 958 C C . SER A 1 120 ? -37.026 -2.757 4.844 1.00 55.56 120 SER A C 1
ATOM 960 O O . SER A 1 120 ? -38.177 -3.167 4.748 1.00 55.56 120 SER A O 1
ATOM 962 N N . ASP A 1 121 ? -36.550 -2.209 5.964 1.00 51.62 121 ASP A N 1
ATOM 963 C CA . ASP A 1 121 ? -37.331 -2.090 7.208 1.00 51.62 121 ASP A CA 1
ATOM 964 C C . ASP A 1 121 ? -38.144 -0.785 7.310 1.00 51.62 121 ASP A C 1
ATOM 966 O O . ASP A 1 121 ? -38.795 -0.523 8.320 1.00 51.62 121 ASP A O 1
ATOM 970 N N . ASN A 1 122 ? -38.120 0.049 6.266 1.00 52.31 122 ASN A N 1
ATOM 971 C CA . ASN A 1 122 ? -38.857 1.317 6.207 1.00 52.31 122 ASN A CA 1
ATOM 972 C C . ASN A 1 122 ? -39.888 1.360 5.057 1.00 52.31 122 ASN A C 1
ATOM 974 O O . ASN A 1 122 ? -40.295 2.448 4.642 1.00 52.31 122 ASN A O 1
ATOM 978 N N . SER A 1 123 ? -40.269 0.190 4.521 1.00 45.72 123 SER A N 1
ATOM 979 C CA . SER A 1 123 ? -41.333 0.008 3.516 1.00 45.72 123 SER A CA 1
ATOM 980 C C . SER A 1 123 ? -42.499 -0.804 4.063 1.00 45.72 123 SER A C 1
ATOM 982 O O . SER A 1 123 ? -42.243 -1.768 4.814 1.00 45.72 123 SER A O 1
#